Protein AF-A0A251SWZ4-F1 (afdb_monomer_lite)

Secondary structure (DSSP, 8-state):
--HHHHH-HHHHHHHHHHHH-HHHHHHHHHHHHHHHHHHHHHHHHHH----HHHHHHHHHH--HHHHHHHHHHHHHHHHHHHHHHHT---HHHHHHHHTT----S-TT-S-PPPPGGGS--

Foldseek 3Di:
DDPCCVPPPPVVVLVVCLVVDVVSVVVVVVCVVVVVVVVVVVCCVVPVPPPVVVVVVCVVPPDPVNVVVVVVVVVVVVLVVVCVVVVPDLVVQVVCVVVVQDDDDDPPDSHDPDDPVPVPD

Structure (mmCIF, N/CA/C/O backbone):
data_AF-A0A251SWZ4-F1
#
_entry.id   AF-A0A251SWZ4-F1
#
loop_
_atom_site.group_PDB
_atom_site.id
_atom_site.type_symbol
_atom_site.label_atom_id
_atom_site.label_alt_id
_atom_site.label_comp_id
_atom_site.label_asym_id
_atom_site.label_entity_id
_atom_site.label_seq_id
_atom_site.pdbx_PDB_ins_code
_atom_site.Cartn_x
_atom_site.Cartn_y
_atom_site.Cartn_z
_atom_site.occupancy
_atom_site.B_iso_or_equiv
_atom_site.auth_seq_id
_atom_site.auth_comp_id
_atom_site.auth_asym_id
_atom_site.auth_atom_id
_atom_site.pdbx_PDB_model_num
ATOM 1 N N . MET A 1 1 ? 34.897 3.514 -4.652 1.00 51.97 1 MET A N 1
ATOM 2 C CA . MET A 1 1 ? 34.413 2.731 -5.811 1.00 51.97 1 MET A CA 1
ATOM 3 C C . MET A 1 1 ? 33.532 1.604 -5.286 1.00 51.97 1 MET A C 1
ATOM 5 O O . MET A 1 1 ? 33.875 1.043 -4.255 1.00 51.97 1 MET A O 1
ATOM 9 N N . SER A 1 2 ? 32.371 1.320 -5.886 1.00 72.56 2 SER A N 1
ATOM 10 C CA . SER A 1 2 ? 31.494 0.242 -5.397 1.00 72.56 2 SER A CA 1
ATOM 11 C C . SER A 1 2 ? 32.041 -1.138 -5.796 1.00 72.56 2 SER A C 1
ATOM 13 O O . SER A 1 2 ? 32.473 -1.328 -6.931 1.00 72.56 2 SER A O 1
ATOM 15 N N . ILE A 1 3 ? 31.985 -2.121 -4.886 1.00 75.31 3 ILE A N 1
ATOM 16 C CA . ILE A 1 3 ? 32.442 -3.513 -5.117 1.00 75.31 3 ILE A CA 1
ATOM 17 C C . ILE A 1 3 ? 31.824 -4.131 -6.383 1.00 75.31 3 ILE A C 1
ATOM 19 O O . ILE A 1 3 ? 32.489 -4.849 -7.132 1.00 75.31 3 ILE A O 1
ATOM 23 N N . LEU A 1 4 ? 30.560 -3.802 -6.663 1.00 70.50 4 LEU A N 1
ATOM 24 C CA . LEU A 1 4 ? 29.837 -4.269 -7.846 1.00 70.50 4 LEU A CA 1
ATOM 25 C C . LEU A 1 4 ? 30.441 -3.735 -9.150 1.00 70.50 4 LEU A C 1
ATOM 27 O O . LEU A 1 4 ? 30.488 -4.459 -10.142 1.00 70.50 4 LEU A O 1
ATOM 31 N N . TRP A 1 5 ? 30.945 -2.499 -9.155 1.00 71.94 5 TRP A N 1
ATOM 32 C CA . TRP A 1 5 ? 31.602 -1.919 -10.323 1.00 71.94 5 TRP A CA 1
ATOM 33 C C . TRP A 1 5 ? 32.946 -2.585 -10.615 1.00 71.94 5 TRP A C 1
ATOM 35 O O . TRP A 1 5 ? 33.262 -2.842 -11.770 1.00 71.94 5 TRP A O 1
ATOM 45 N N . GLU A 1 6 ? 33.728 -2.915 -9.589 1.00 75.44 6 GLU A N 1
ATOM 46 C CA . GLU A 1 6 ? 35.061 -3.505 -9.767 1.00 75.44 6 GLU A CA 1
ATOM 47 C C . GLU A 1 6 ? 35.024 -4.996 -10.121 1.00 75.44 6 GLU A C 1
ATOM 49 O O . GLU A 1 6 ? 35.890 -5.470 -10.862 1.00 75.44 6 GLU A O 1
ATOM 54 N N . LYS A 1 7 ? 34.012 -5.737 -9.651 1.00 76.56 7 LYS A N 1
ATOM 55 C CA . LYS A 1 7 ? 33.943 -7.201 -9.805 1.00 76.56 7 LYS A CA 1
ATOM 56 C C . LYS A 1 7 ? 32.950 -7.685 -10.859 1.00 76.56 7 LYS A C 1
ATOM 58 O O . LYS A 1 7 ? 33.212 -8.701 -11.492 1.00 76.56 7 LYS A O 1
ATOM 63 N N . SER A 1 8 ? 31.856 -6.963 -11.117 1.00 85.75 8 SER A N 1
ATOM 64 C CA . SER A 1 8 ? 30.838 -7.414 -12.077 1.00 85.75 8 SER A CA 1
ATOM 65 C C . SER A 1 8 ? 31.013 -6.746 -13.442 1.00 85.75 8 SER A C 1
ATOM 67 O O . SER A 1 8 ? 30.801 -5.542 -13.619 1.00 85.75 8 SER A O 1
ATOM 69 N N . SER A 1 9 ? 31.429 -7.538 -14.432 1.00 85.00 9 SER A N 1
ATOM 70 C CA . SER A 1 9 ? 31.472 -7.129 -15.843 1.00 85.00 9 SER A CA 1
ATOM 71 C C . SER A 1 9 ? 30.065 -6.874 -16.393 1.00 85.00 9 SER A C 1
ATOM 73 O O . SER A 1 9 ? 29.854 -5.899 -17.112 1.00 85.00 9 SER A O 1
ATOM 75 N N . ALA A 1 10 ? 29.089 -7.687 -15.980 1.00 86.06 10 ALA A N 1
ATOM 76 C CA . ALA A 1 10 ? 27.684 -7.539 -16.346 1.00 86.06 10 ALA A CA 1
ATOM 77 C C . ALA A 1 10 ? 27.079 -6.230 -15.815 1.00 86.06 10 ALA A C 1
ATOM 79 O O . ALA A 1 10 ? 26.379 -5.538 -16.551 1.00 86.06 10 ALA A O 1
ATOM 80 N N . TRP A 1 11 ? 27.400 -5.840 -14.576 1.00 85.62 11 TRP A N 1
ATOM 81 C CA . TRP A 1 11 ? 26.939 -4.570 -14.004 1.00 85.62 11 TRP A CA 1
ATOM 82 C C . TRP A 1 11 ? 27.489 -3.366 -14.772 1.00 85.62 11 TRP A C 1
ATOM 84 O O . TRP A 1 11 ? 26.743 -2.461 -15.143 1.00 85.62 11 TRP A O 1
ATOM 94 N N . ARG A 1 12 ? 28.790 -3.385 -15.090 1.00 88.25 12 ARG A N 1
ATOM 95 C CA . ARG A 1 12 ? 29.423 -2.351 -15.923 1.00 88.25 12 ARG A CA 1
ATOM 96 C C . ARG A 1 12 ? 28.801 -2.274 -17.313 1.00 88.25 12 ARG A C 1
ATOM 98 O O . ARG A 1 12 ? 28.559 -1.175 -17.805 1.00 88.25 12 ARG A O 1
ATOM 105 N N . TRP A 1 13 ? 28.532 -3.420 -17.935 1.00 89.44 13 TRP A N 1
ATOM 106 C CA . TRP A 1 13 ? 27.876 -3.483 -19.240 1.00 89.44 13 TRP A CA 1
ATOM 107 C C . TRP A 1 13 ? 26.460 -2.904 -19.194 1.00 89.44 13 TRP A C 1
ATOM 109 O O . TRP A 1 13 ? 26.121 -2.072 -20.034 1.00 89.44 13 TRP A O 1
ATOM 119 N N . LEU A 1 14 ? 25.671 -3.276 -18.183 1.00 88.12 14 LEU A N 1
ATOM 120 C CA . LEU A 1 14 ? 24.299 -2.806 -18.010 1.00 88.12 14 LEU A CA 1
ATOM 121 C C . LEU A 1 14 ? 24.257 -1.290 -17.812 1.00 88.12 14 LEU A C 1
ATOM 123 O O . LEU A 1 14 ? 23.531 -0.611 -18.530 1.00 88.12 14 LEU A O 1
ATOM 127 N N . VAL A 1 15 ? 25.091 -0.749 -16.918 1.00 87.44 15 VAL A N 1
ATOM 128 C CA . VAL A 1 15 ? 25.185 0.702 -16.679 1.00 87.44 15 VAL A CA 1
ATOM 129 C C . VAL A 1 15 ? 25.657 1.449 -17.928 1.00 87.44 15 VAL A C 1
ATOM 131 O O . VAL A 1 15 ? 25.165 2.531 -18.241 1.00 87.44 15 VAL A O 1
ATOM 134 N N . ARG A 1 16 ? 26.602 0.878 -18.680 1.00 88.06 16 ARG A N 1
ATOM 135 C CA . ARG A 1 16 ? 27.080 1.490 -19.924 1.00 88.06 16 ARG A CA 1
ATOM 136 C C . ARG A 1 16 ? 25.983 1.497 -20.991 1.00 88.06 16 ARG A C 1
ATOM 138 O O . ARG A 1 16 ? 25.779 2.514 -21.640 1.00 88.06 16 ARG A O 1
ATOM 145 N N . LYS A 1 17 ? 25.209 0.415 -21.113 1.00 89.19 17 LYS A N 1
ATOM 146 C CA . LYS A 1 17 ? 24.067 0.335 -22.036 1.00 89.19 17 LYS A CA 1
ATOM 147 C C . LYS A 1 17 ? 22.906 1.252 -21.656 1.00 89.19 17 LYS A C 1
ATOM 149 O O . LYS A 1 17 ? 22.336 1.864 -22.555 1.00 89.19 17 LYS A O 1
ATOM 154 N N . THR A 1 18 ? 22.576 1.389 -20.371 1.00 89.00 18 THR A N 1
ATOM 155 C CA . THR A 1 18 ? 21.550 2.342 -19.912 1.00 89.00 18 THR A CA 1
ATOM 156 C C . THR A 1 18 ? 21.990 3.793 -20.068 1.00 89.00 18 THR A C 1
ATOM 158 O O . THR A 1 18 ? 21.163 4.642 -20.377 1.00 89.00 18 THR A O 1
ATOM 161 N N . ARG A 1 19 ? 23.285 4.094 -19.931 1.00 88.44 19 ARG A N 1
ATOM 162 C CA . ARG A 1 19 ? 23.812 5.442 -20.182 1.00 88.44 19 ARG A CA 1
ATOM 163 C C . ARG A 1 19 ? 23.845 5.796 -21.669 1.00 88.44 19 ARG A C 1
ATOM 165 O O . ARG A 1 19 ? 23.474 6.903 -22.045 1.00 88.44 19 ARG A O 1
ATOM 172 N N . ASP A 1 20 ? 24.306 4.869 -22.503 1.00 92.25 20 ASP A N 1
ATOM 173 C CA . ASP A 1 20 ? 24.598 5.151 -23.910 1.00 92.25 20 ASP A CA 1
ATOM 174 C C . ASP A 1 20 ? 23.337 5.037 -24.806 1.00 92.25 20 ASP A C 1
ATOM 176 O O . ASP A 1 20 ? 23.340 5.515 -25.939 1.00 92.25 20 ASP A O 1
ATOM 180 N N . SER A 1 21 ? 22.237 4.439 -24.319 1.00 92.06 21 SER A N 1
ATOM 181 C CA . SER A 1 21 ? 20.984 4.273 -25.072 1.00 92.06 21 SER A CA 1
ATOM 182 C C . SER A 1 21 ? 19.747 4.699 -24.275 1.00 92.06 21 SER A C 1
ATOM 184 O O . SER A 1 21 ? 19.302 4.016 -23.351 1.00 92.06 21 SER A O 1
ATOM 186 N N . LYS A 1 22 ? 19.124 5.803 -24.708 1.00 88.62 22 LYS A N 1
ATOM 187 C CA . LYS A 1 22 ? 17.847 6.305 -24.171 1.00 88.62 22 LYS A CA 1
ATOM 188 C C . LYS A 1 22 ? 16.691 5.292 -24.256 1.00 88.62 22 LYS A C 1
ATOM 190 O O . LYS A 1 22 ? 16.036 5.096 -23.236 1.00 88.62 22 LYS A O 1
ATOM 195 N N . PRO A 1 23 ? 16.417 4.624 -25.398 1.00 92.00 23 PRO A N 1
ATOM 196 C CA . PRO A 1 23 ? 15.310 3.666 -25.458 1.00 92.00 23 PRO A CA 1
ATOM 197 C C . PRO A 1 23 ? 15.542 2.454 -24.547 1.00 92.00 23 PRO A C 1
ATOM 199 O O . PRO A 1 23 ? 14.602 1.984 -23.908 1.00 92.00 23 PRO A O 1
ATOM 202 N N . PHE A 1 24 ? 16.791 1.990 -24.416 1.00 92.25 24 PHE A N 1
ATOM 203 C CA . PHE A 1 24 ? 17.126 0.909 -23.489 1.00 92.25 24 PHE A CA 1
ATOM 204 C C . PHE A 1 24 ? 16.920 1.326 -22.027 1.00 92.25 24 PHE A C 1
ATOM 206 O O . PHE A 1 24 ? 16.356 0.558 -21.252 1.00 92.25 24 PHE A O 1
ATOM 213 N N . PHE A 1 25 ? 17.321 2.548 -21.657 1.00 92.38 25 PHE A N 1
ATOM 214 C CA . PHE A 1 25 ? 17.086 3.091 -20.318 1.00 92.38 25 PHE A CA 1
ATOM 215 C C . PHE A 1 25 ? 15.601 3.121 -19.959 1.00 92.38 25 PHE A C 1
ATOM 217 O O . PHE A 1 25 ? 15.227 2.616 -18.903 1.00 92.38 25 PHE A O 1
ATOM 224 N N . PHE A 1 26 ? 14.759 3.672 -20.839 1.00 95.19 26 PHE A N 1
ATOM 225 C CA . PHE A 1 26 ? 13.324 3.743 -20.574 1.00 95.19 26 PHE A CA 1
ATOM 226 C C . PHE A 1 26 ? 12.711 2.351 -20.453 1.00 95.19 26 PHE A C 1
ATOM 228 O O . PHE A 1 26 ? 12.035 2.100 -19.463 1.00 95.19 26 PHE A O 1
ATOM 235 N N . GLY A 1 27 ? 13.021 1.426 -21.368 1.00 95.56 27 GLY A N 1
ATOM 236 C CA . GLY A 1 27 ? 12.535 0.046 -21.279 1.00 95.56 27 GLY A CA 1
ATOM 237 C C . GLY A 1 27 ? 12.960 -0.651 -19.983 1.00 95.56 27 GLY A C 1
ATOM 238 O O . GLY A 1 27 ? 12.128 -1.242 -19.296 1.00 95.56 27 GLY A O 1
ATOM 239 N N . PHE A 1 28 ? 14.233 -0.521 -19.598 1.00 92.50 28 PHE A N 1
ATOM 240 C CA . PHE A 1 28 ? 14.745 -1.067 -18.339 1.00 92.50 28 PHE A CA 1
ATOM 241 C C . PHE A 1 28 ? 14.035 -0.459 -17.121 1.00 92.50 28 PHE A C 1
ATOM 243 O O . PHE A 1 28 ? 13.603 -1.189 -16.232 1.00 92.50 28 PHE A O 1
ATOM 250 N N . ALA A 1 29 ? 13.852 0.864 -17.096 1.00 93.38 29 ALA A N 1
ATOM 251 C CA . ALA A 1 29 ? 13.143 1.551 -16.021 1.00 93.38 29 ALA A CA 1
ATOM 252 C C . ALA A 1 29 ? 11.672 1.112 -15.927 1.00 93.38 29 ALA A C 1
ATOM 254 O O . ALA A 1 29 ? 11.175 0.879 -14.826 1.00 93.38 29 ALA A O 1
ATOM 255 N N . THR A 1 30 ? 10.986 0.942 -17.065 1.00 96.19 30 THR A N 1
ATOM 256 C CA . THR A 1 30 ? 9.597 0.461 -17.091 1.00 96.19 30 THR A CA 1
ATOM 257 C C . THR A 1 30 ? 9.494 -0.947 -16.516 1.00 96.19 30 THR A C 1
ATOM 259 O O . THR A 1 30 ? 8.646 -1.196 -15.665 1.00 96.19 30 THR A O 1
ATOM 262 N N . VAL A 1 31 ? 10.391 -1.858 -16.906 1.00 96.56 31 VAL A N 1
ATOM 263 C CA . VAL A 1 31 ? 10.423 -3.226 -16.362 1.00 96.56 31 VAL A CA 1
ATOM 264 C C . VAL A 1 31 ? 10.662 -3.208 -14.850 1.00 96.56 31 VAL A C 1
ATOM 266 O O . VAL A 1 31 ? 9.934 -3.868 -14.109 1.00 96.56 31 VAL A O 1
ATOM 269 N N . CYS A 1 32 ? 11.620 -2.405 -14.381 1.00 93.50 32 CYS A N 1
ATOM 270 C CA . CYS A 1 32 ? 11.919 -2.255 -12.957 1.00 93.50 32 CYS A CA 1
ATOM 271 C C . CYS A 1 32 ? 10.767 -1.652 -12.143 1.00 93.50 32 CYS A C 1
ATOM 273 O O . CYS A 1 32 ? 10.717 -1.878 -10.942 1.00 93.50 32 CYS A O 1
ATOM 275 N N . ALA A 1 33 ? 9.849 -0.903 -12.756 1.00 94.81 33 ALA A N 1
ATOM 276 C CA . ALA A 1 33 ? 8.651 -0.408 -12.079 1.00 94.81 33 ALA A CA 1
ATOM 277 C C . ALA A 1 33 ? 7.509 -1.437 -12.106 1.00 94.81 33 ALA A C 1
ATOM 279 O O . ALA A 1 33 ? 6.861 -1.688 -11.090 1.00 94.81 33 ALA A O 1
ATOM 280 N N . VAL A 1 34 ? 7.276 -2.062 -13.264 1.00 97.19 34 VAL A N 1
ATOM 281 C CA . VAL A 1 34 ? 6.150 -2.981 -13.477 1.00 97.19 34 VAL A CA 1
ATOM 282 C C . VAL A 1 34 ? 6.336 -4.279 -12.699 1.00 97.19 34 VAL A C 1
ATOM 284 O O . VAL A 1 34 ? 5.406 -4.718 -12.026 1.00 97.19 34 VAL A O 1
ATOM 287 N N . VAL A 1 35 ? 7.525 -4.888 -12.750 1.00 97.06 35 VAL A N 1
ATOM 288 C CA . VAL A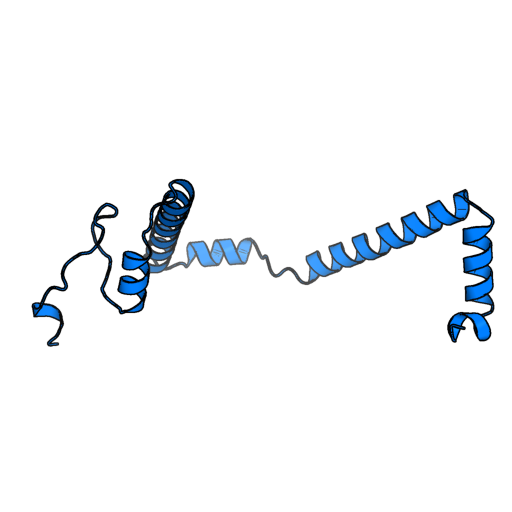 1 35 ? 7.760 -6.201 -12.128 1.00 97.06 35 VAL A CA 1
ATOM 289 C C . VAL A 1 35 ? 7.529 -6.162 -10.610 1.00 97.06 35 VAL A C 1
ATOM 291 O O . VAL A 1 35 ? 6.729 -6.968 -10.131 1.00 97.06 35 VAL A O 1
ATOM 294 N N . PRO A 1 36 ? 8.112 -5.225 -9.836 1.00 96.12 36 PRO A N 1
ATOM 295 C CA . PRO A 1 36 ? 7.819 -5.125 -8.408 1.00 96.12 36 PRO A CA 1
ATOM 296 C C . PRO A 1 36 ? 6.357 -4.789 -8.114 1.00 96.12 36 PRO A C 1
ATOM 298 O O . PRO A 1 36 ? 5.813 -5.307 -7.144 1.00 96.12 36 PRO A O 1
ATOM 301 N N . GLY A 1 37 ? 5.702 -3.971 -8.948 1.00 94.88 37 GLY A N 1
ATOM 302 C CA . GLY A 1 37 ? 4.281 -3.650 -8.787 1.00 94.88 37 GLY A CA 1
ATOM 303 C C . GLY A 1 37 ? 3.384 -4.882 -8.919 1.00 94.88 37 GLY A C 1
ATOM 304 O O . GLY A 1 37 ? 2.514 -5.112 -8.081 1.00 94.88 37 GLY A O 1
ATOM 305 N N . VAL A 1 38 ? 3.642 -5.718 -9.926 1.00 96.38 38 VAL A N 1
ATOM 306 C CA . VAL A 1 38 ? 2.916 -6.976 -10.143 1.00 96.38 38 VAL A CA 1
ATOM 307 C C . VAL A 1 38 ? 3.175 -7.961 -9.004 1.00 96.38 38 VAL A C 1
ATOM 309 O O . VAL A 1 38 ? 2.230 -8.513 -8.446 1.00 96.38 38 VAL A O 1
ATOM 312 N N . VAL A 1 39 ? 4.439 -8.152 -8.614 1.00 96.06 39 VAL A N 1
ATOM 313 C CA . VAL A 1 39 ? 4.793 -9.030 -7.486 1.00 96.06 39 VAL A CA 1
ATOM 314 C C . VAL A 1 39 ? 4.124 -8.549 -6.198 1.00 96.06 39 VAL A C 1
ATOM 316 O O . VAL A 1 39 ? 3.506 -9.348 -5.500 1.00 96.06 39 VAL A O 1
ATOM 319 N N . GLY A 1 40 ? 4.177 -7.247 -5.911 1.00 93.12 40 GLY A N 1
ATOM 320 C CA . GLY A 1 40 ? 3.516 -6.646 -4.755 1.00 93.12 40 GLY A CA 1
ATOM 321 C C . GLY A 1 40 ? 2.004 -6.866 -4.766 1.00 93.12 40 GLY A C 1
ATOM 322 O O . GLY A 1 40 ? 1.443 -7.255 -3.746 1.00 93.12 40 GLY A O 1
ATOM 323 N N . TYR A 1 41 ? 1.355 -6.705 -5.922 1.00 91.50 41 TYR A N 1
ATOM 324 C CA . TYR A 1 41 ? -0.073 -6.982 -6.075 1.00 91.50 41 TYR A CA 1
ATOM 325 C C . TYR A 1 41 ? -0.414 -8.440 -5.750 1.00 91.50 41 TYR A C 1
ATOM 327 O O . TYR A 1 41 ? -1.319 -8.688 -4.958 1.00 91.50 41 TYR A O 1
ATOM 335 N N . TYR A 1 42 ? 0.329 -9.409 -6.292 1.00 92.25 42 TYR A N 1
ATOM 336 C CA . TYR A 1 42 ? 0.086 -10.826 -6.001 1.0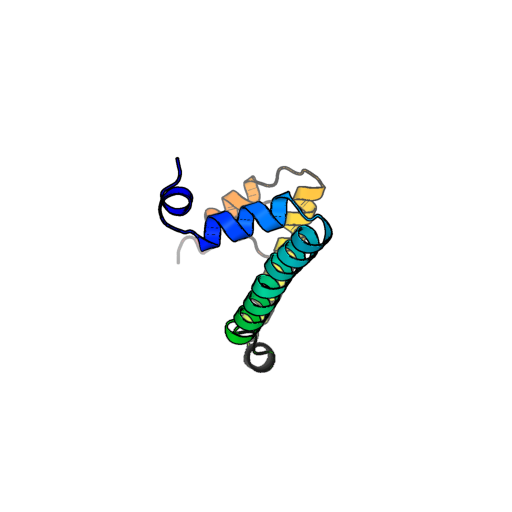0 92.25 42 TYR A CA 1
ATOM 337 C C . TYR A 1 42 ? 0.363 -11.184 -4.540 1.00 92.25 42 TYR A C 1
ATOM 339 O O . TYR A 1 42 ? -0.411 -11.930 -3.944 1.00 92.25 42 TYR A O 1
ATOM 347 N N . VAL A 1 43 ? 1.417 -10.625 -3.940 1.00 92.56 43 VAL A N 1
ATOM 348 C CA . VAL A 1 43 ? 1.691 -10.800 -2.507 1.00 92.56 43 VAL A CA 1
ATOM 349 C C . VAL A 1 43 ? 0.537 -10.243 -1.681 1.00 92.56 43 VAL A C 1
ATOM 351 O O . VAL A 1 43 ? 0.065 -10.926 -0.778 1.00 92.56 43 VAL A O 1
ATOM 354 N N . MET A 1 44 ? 0.031 -9.049 -2.004 1.00 86.62 44 MET A N 1
ATOM 355 C CA . MET A 1 44 ? -1.137 -8.482 -1.326 1.00 86.62 44 MET A CA 1
ATOM 356 C C . MET A 1 44 ? -2.367 -9.367 -1.515 1.00 86.62 44 MET A C 1
ATOM 358 O O . MET A 1 44 ? -3.047 -9.636 -0.540 1.00 86.62 44 MET A O 1
ATOM 362 N N . GLN A 1 45 ? -2.636 -9.881 -2.715 1.00 83.38 45 GLN A N 1
ATOM 363 C CA . GLN A 1 45 ? -3.766 -10.791 -2.945 1.00 83.38 45 GLN A CA 1
ATOM 364 C C . GLN A 1 45 ? -3.648 -12.087 -2.135 1.00 83.38 45 GLN A C 1
ATOM 366 O O . GLN A 1 45 ? -4.636 -12.559 -1.587 1.00 83.38 45 GLN A O 1
ATOM 371 N N . PHE A 1 46 ? -2.443 -12.647 -2.021 1.00 84.12 46 PHE A N 1
ATOM 372 C CA . PHE A 1 46 ? -2.220 -13.889 -1.284 1.00 84.12 46 PHE A CA 1
ATOM 373 C C . PHE A 1 46 ? -2.220 -13.700 0.240 1.00 84.12 46 PHE A C 1
ATOM 375 O O . PHE A 1 46 ? -2.654 -14.581 0.975 1.00 84.12 46 PHE A O 1
ATOM 382 N N . THR A 1 47 ? -1.716 -12.564 0.727 1.00 82.06 47 THR A N 1
ATOM 383 C CA . THR A 1 47 ? -1.570 -12.289 2.168 1.00 82.06 47 THR A CA 1
ATOM 384 C C . THR A 1 47 ? -2.739 -11.510 2.766 1.00 82.06 47 THR A C 1
ATOM 386 O O . THR A 1 47 ? -2.874 -11.457 3.988 1.00 82.06 47 THR A O 1
ATOM 389 N N . ASN A 1 48 ? -3.598 -10.908 1.943 1.00 71.00 48 ASN A N 1
ATOM 390 C CA . ASN A 1 48 ? -4.779 -10.205 2.417 1.00 71.00 48 ASN A CA 1
ATOM 391 C C . ASN A 1 48 ? -5.828 -11.214 2.899 1.00 71.00 48 ASN A C 1
ATOM 393 O O . ASN A 1 48 ? -6.479 -11.896 2.115 1.00 71.00 48 ASN A O 1
ATOM 397 N N . SER A 1 49 ? -6.017 -11.269 4.214 1.00 61.00 49 SER A N 1
ATOM 398 C CA . SER A 1 49 ? -7.004 -12.104 4.900 1.00 61.00 49 SER A CA 1
ATOM 399 C C . SER A 1 49 ? -8.440 -11.572 4.814 1.00 61.00 49 SER A C 1
ATOM 401 O O . SER A 1 49 ? -9.305 -12.039 5.558 1.00 61.00 49 SER A O 1
ATOM 403 N N . ARG A 1 50 ? -8.722 -10.607 3.924 1.00 60.34 50 ARG A N 1
ATOM 404 C CA . ARG A 1 50 ? -10.087 -10.158 3.623 1.00 60.34 50 ARG A CA 1
ATOM 405 C C . ARG A 1 50 ? -10.880 -11.291 2.989 1.00 60.34 50 ARG A C 1
ATOM 407 O O . ARG A 1 50 ? -10.937 -11.453 1.776 1.00 60.34 50 ARG A O 1
ATOM 414 N N . ASN A 1 51 ? -11.496 -12.079 3.852 1.00 69.25 51 ASN A N 1
ATOM 415 C CA . ASN A 1 51 ? -12.518 -13.022 3.481 1.00 69.25 51 ASN A CA 1
ATOM 416 C C . ASN A 1 51 ? -13.865 -12.331 3.697 1.00 69.25 51 ASN A C 1
ATOM 418 O O . ASN A 1 51 ? -14.357 -12.261 4.823 1.00 69.25 51 ASN A O 1
ATOM 422 N N . ASP A 1 52 ? -14.453 -11.814 2.618 1.00 75.00 52 ASP A N 1
ATOM 423 C CA . ASP A 1 52 ? -15.764 -11.154 2.656 1.00 75.00 52 ASP A CA 1
ATOM 424 C C . ASP A 1 52 ? -16.846 -12.067 3.256 1.00 75.00 52 ASP A C 1
ATOM 426 O O . ASP A 1 52 ? -17.780 -11.589 3.902 1.00 75.00 52 ASP A O 1
ATOM 430 N N . GLN A 1 53 ? -16.704 -13.393 3.117 1.00 70.56 53 GLN A N 1
ATOM 431 C CA . GLN A 1 53 ? -17.594 -14.350 3.777 1.00 70.56 53 GLN A CA 1
ATOM 432 C C . GLN A 1 53 ? -17.367 -14.396 5.286 1.00 70.56 53 GLN A C 1
ATOM 434 O O . GLN A 1 53 ? -18.340 -14.473 6.029 1.00 70.56 53 GLN A O 1
ATOM 439 N N . LEU A 1 54 ? -16.118 -14.307 5.751 1.00 72.44 54 LEU A N 1
ATOM 440 C CA . LEU A 1 54 ? -15.810 -14.247 7.179 1.00 72.44 54 LEU A CA 1
ATOM 441 C C . LEU A 1 54 ? -16.305 -12.932 7.788 1.00 72.44 54 LEU A C 1
ATOM 443 O O . LEU A 1 54 ? -16.891 -12.953 8.863 1.00 72.44 54 LEU A O 1
ATOM 447 N N . GLU A 1 55 ? -16.152 -11.800 7.096 1.00 75.81 55 GLU A N 1
ATOM 448 C CA . GLU A 1 55 ? -16.743 -10.530 7.537 1.00 75.81 55 GLU A CA 1
ATOM 449 C C . GLU A 1 55 ? -18.276 -10.595 7.578 1.00 75.81 55 GLU A C 1
ATOM 451 O O . GLU A 1 55 ? -18.891 -10.137 8.544 1.00 75.81 55 GLU A O 1
ATOM 456 N N . ALA A 1 56 ? -18.911 -11.180 6.559 1.00 77.62 56 ALA A N 1
ATOM 457 C CA . ALA A 1 56 ? -20.361 -11.354 6.527 1.00 77.62 56 ALA A CA 1
ATOM 458 C C . ALA A 1 56 ? -20.849 -12.294 7.639 1.00 77.62 56 ALA A C 1
ATOM 460 O O . ALA A 1 56 ? -21.884 -12.033 8.255 1.00 77.62 56 ALA A O 1
ATOM 461 N N . GLN A 1 57 ? -20.095 -13.354 7.928 1.00 78.19 57 GLN A N 1
ATOM 462 C CA . GLN A 1 57 ? -20.399 -14.302 8.992 1.00 78.19 57 GLN A CA 1
ATOM 463 C C . GLN A 1 57 ? -20.191 -13.677 10.374 1.00 78.19 57 GLN A C 1
ATOM 465 O O . GLN A 1 57 ? -21.078 -13.769 11.210 1.00 78.19 57 GLN A O 1
ATOM 470 N N . LEU A 1 58 ? -19.106 -12.929 10.586 1.00 76.50 58 LEU A N 1
ATOM 471 C CA . LEU A 1 58 ? -18.889 -12.159 11.814 1.00 76.50 58 LEU A CA 1
ATOM 472 C C . LEU A 1 58 ? -19.983 -11.110 12.036 1.00 76.50 58 LEU A C 1
ATOM 474 O O . LEU A 1 58 ? -20.389 -10.900 13.171 1.00 76.50 58 LEU A O 1
ATOM 478 N N . ARG A 1 59 ? -20.504 -10.474 10.978 1.00 73.88 59 ARG A N 1
ATOM 479 C CA . ARG A 1 59 ? -21.658 -9.558 11.076 1.00 73.88 59 ARG A CA 1
ATOM 480 C C . ARG A 1 59 ? -22.973 -10.282 11.359 1.00 73.88 59 ARG A C 1
ATOM 482 O O . ARG A 1 59 ? -23.839 -9.700 12.003 1.00 73.88 59 ARG A O 1
ATOM 489 N N . ARG A 1 60 ? -23.132 -11.516 10.873 1.00 74.62 60 ARG A N 1
ATOM 490 C CA . ARG A 1 60 ? -24.304 -12.362 11.143 1.00 74.62 60 ARG A CA 1
ATOM 491 C C . ARG A 1 60 ? -24.297 -12.888 12.581 1.00 74.62 60 ARG A C 1
ATOM 493 O O . ARG A 1 60 ? -25.338 -12.860 13.226 1.00 74.62 60 ARG A O 1
ATOM 500 N N . ASP A 1 61 ? -23.135 -13.314 13.069 1.00 74.31 61 ASP A N 1
ATOM 501 C CA . ASP A 1 61 ? -22.938 -13.897 14.403 1.00 74.31 61 ASP A CA 1
ATOM 502 C C . ASP A 1 61 ? -22.639 -12.831 15.477 1.00 74.31 61 ASP A C 1
ATOM 504 O O . ASP A 1 61 ? -22.515 -13.139 16.667 1.00 74.31 61 ASP A O 1
ATOM 508 N N . ALA A 1 62 ? -22.531 -11.560 15.075 1.00 76.94 62 ALA A N 1
ATOM 509 C CA . ALA A 1 62 ? -22.334 -10.433 15.972 1.00 76.94 62 ALA A CA 1
ATOM 510 C C . ALA A 1 62 ? -23.485 -10.348 16.980 1.00 76.94 62 ALA A C 1
ATOM 512 O O . ALA A 1 62 ? -24.646 -10.130 16.629 1.00 76.94 62 ALA A O 1
ATOM 513 N N . ARG A 1 63 ? -23.146 -10.465 18.268 1.00 74.50 63 ARG A N 1
ATOM 514 C CA . ARG A 1 63 ? -24.100 -10.239 19.358 1.00 74.50 63 ARG A CA 1
ATOM 515 C C . ARG A 1 63 ? -24.685 -8.823 19.253 1.00 74.50 63 ARG A C 1
ATOM 517 O O . ARG A 1 63 ? -23.940 -7.899 18.910 1.00 74.50 63 ARG A O 1
ATOM 524 N N . PRO A 1 64 ? -25.962 -8.609 19.609 1.00 73.94 64 PRO A N 1
ATOM 525 C CA . PRO A 1 64 ? -26.602 -7.293 19.540 1.00 73.94 64 PRO A CA 1
ATOM 526 C C . PRO A 1 64 ? -25.800 -6.196 20.262 1.00 73.94 64 PRO A C 1
ATOM 528 O O . PRO A 1 64 ? -25.682 -5.088 19.742 1.00 73.94 64 PRO A O 1
ATOM 531 N N . ASP A 1 65 ? -25.139 -6.526 21.374 1.00 71.94 65 ASP A N 1
ATOM 532 C CA . ASP A 1 65 ? -24.261 -5.602 22.106 1.00 71.94 65 ASP A CA 1
ATOM 533 C C . ASP A 1 65 ? -23.064 -5.121 21.270 1.00 71.94 65 ASP A C 1
ATOM 535 O O . ASP A 1 65 ? -22.693 -3.950 21.314 1.00 71.94 65 ASP A O 1
ATOM 539 N N . THR A 1 66 ? -22.475 -5.998 20.453 1.00 75.19 66 THR A N 1
ATOM 540 C CA . THR A 1 66 ? -21.338 -5.645 19.586 1.00 75.19 66 THR A CA 1
ATOM 541 C C . THR A 1 66 ? -21.761 -4.739 18.430 1.00 75.19 66 THR A C 1
ATOM 543 O O . THR A 1 66 ? -21.023 -3.825 18.056 1.00 75.19 66 THR A O 1
ATOM 546 N N . LEU A 1 67 ? -22.981 -4.924 17.915 1.00 76.56 67 LEU A N 1
ATOM 547 C CA . LEU A 1 67 ? -23.566 -4.051 16.896 1.00 76.56 67 LEU A CA 1
ATOM 548 C C . LEU A 1 67 ? -23.876 -2.661 17.466 1.00 76.56 67 LEU A C 1
ATOM 550 O O . LEU A 1 67 ? -23.584 -1.650 16.822 1.00 76.56 67 LEU A O 1
ATOM 554 N N . LEU A 1 68 ? -24.414 -2.600 18.689 1.00 76.38 68 LEU A N 1
ATOM 555 C CA . LEU A 1 68 ? -24.650 -1.343 19.401 1.00 76.38 68 LEU A CA 1
ATOM 556 C C . LEU A 1 68 ? -23.338 -0.612 19.690 1.00 76.38 68 LEU A C 1
ATOM 558 O O . LEU A 1 68 ? -23.243 0.582 19.414 1.00 76.38 68 LEU A O 1
ATOM 562 N N . MET A 1 69 ? -22.306 -1.321 20.150 1.00 75.00 69 MET A N 1
ATOM 563 C CA . MET A 1 69 ? -20.992 -0.729 20.408 1.00 75.00 69 MET A CA 1
ATOM 564 C C . MET A 1 69 ? -20.359 -0.166 19.129 1.00 75.00 69 MET A C 1
ATOM 566 O O . MET A 1 69 ? -19.834 0.946 19.133 1.00 75.00 69 MET A O 1
ATOM 570 N N . GLY A 1 70 ? -20.464 -0.884 18.006 1.00 78.25 70 GLY A N 1
ATOM 571 C CA . GLY A 1 70 ? -19.997 -0.392 16.707 1.00 78.25 70 GLY A CA 1
ATOM 572 C C . GLY A 1 70 ? -20.722 0.881 16.258 1.00 78.25 70 GLY A C 1
ATOM 573 O O . GLY A 1 70 ? -20.088 1.821 15.774 1.00 78.25 70 GLY A O 1
ATOM 574 N N . LYS A 1 71 ? -22.044 0.943 16.465 1.00 79.19 71 LYS A N 1
ATOM 575 C CA . LYS A 1 71 ? -22.851 2.132 16.164 1.00 79.19 71 LYS A CA 1
ATOM 576 C C . LYS A 1 71 ? -22.461 3.321 17.047 1.00 79.19 71 LYS A C 1
ATOM 578 O O . LYS A 1 71 ? -22.189 4.394 16.515 1.00 79.19 71 LYS A O 1
ATOM 583 N N . VAL A 1 72 ? -22.358 3.112 18.360 1.00 79.44 72 VAL A N 1
ATOM 584 C CA . VAL A 1 72 ? -21.951 4.148 19.322 1.00 79.44 72 VAL A CA 1
ATOM 585 C C . VAL A 1 72 ? -20.551 4.665 18.998 1.00 79.44 72 VAL A C 1
ATOM 587 O O . VAL A 1 72 ? -20.355 5.873 18.919 1.00 79.44 72 VAL A O 1
ATOM 590 N N . ASN A 1 73 ? -19.587 3.784 18.718 1.00 79.81 73 ASN A N 1
ATOM 591 C CA . ASN A 1 73 ? -18.229 4.194 18.352 1.00 79.81 73 ASN A CA 1
ATOM 592 C C . ASN A 1 73 ? -18.202 5.034 17.070 1.00 79.81 73 ASN A C 1
ATOM 594 O O . ASN A 1 73 ? -17.458 6.010 16.988 1.00 79.81 73 ASN A O 1
ATOM 598 N N . LYS A 1 74 ? -19.031 4.692 16.076 1.00 79.44 74 LYS A N 1
ATOM 599 C CA . LYS A 1 74 ? -19.144 5.466 14.835 1.00 79.44 74 LYS A CA 1
ATOM 600 C C . LYS A 1 74 ? -19.739 6.856 15.075 1.00 79.44 74 LYS A C 1
ATOM 602 O O . LYS A 1 74 ? -19.241 7.828 14.51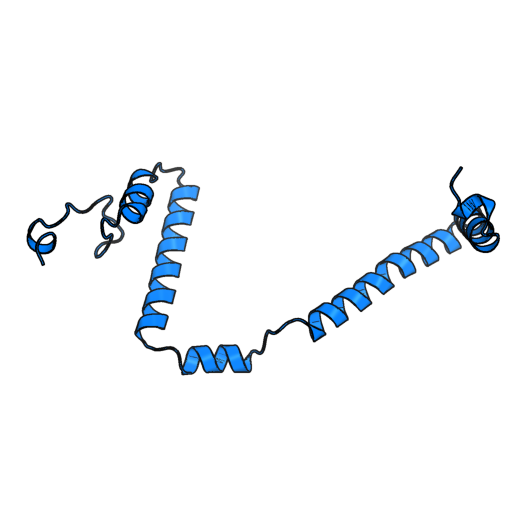2 1.00 79.44 74 LYS A O 1
ATOM 607 N N . GLU A 1 75 ? -20.773 6.953 15.906 1.00 81.50 75 GLU A N 1
ATOM 608 C CA . GLU A 1 75 ? -21.384 8.231 16.295 1.00 81.50 75 GLU A CA 1
ATOM 609 C C . GLU A 1 75 ? -20.393 9.106 17.080 1.00 81.50 75 GLU A C 1
ATOM 611 O O . GLU A 1 75 ? -20.211 10.274 16.742 1.00 81.50 75 GLU A O 1
ATOM 616 N N . ARG A 1 76 ? -19.669 8.519 18.044 1.00 78.12 76 ARG A N 1
ATOM 617 C CA . ARG A 1 76 ? -18.606 9.192 18.813 1.00 78.12 76 ARG A CA 1
ATOM 618 C C . ARG A 1 76 ? -17.473 9.699 17.929 1.00 78.12 76 ARG A C 1
ATOM 620 O O . ARG A 1 76 ? -17.010 10.819 18.110 1.00 78.12 76 ARG A O 1
ATOM 627 N N . LEU A 1 77 ? -17.037 8.895 16.959 1.00 82.88 77 LEU A N 1
ATOM 628 C CA . LEU A 1 77 ? -15.995 9.305 16.021 1.00 82.88 77 LEU A CA 1
ATOM 629 C C . LEU A 1 77 ? -16.459 10.474 15.144 1.00 82.88 77 LEU A C 1
ATOM 631 O O . LEU A 1 77 ? -15.697 11.410 14.922 1.00 82.88 77 LEU A O 1
ATOM 635 N N . GLY A 1 78 ? -17.705 10.443 14.663 1.00 85.00 78 GLY A N 1
ATOM 636 C CA . GLY A 1 78 ? -18.283 11.555 13.906 1.00 85.00 78 GLY A CA 1
ATOM 637 C C . GLY A 1 78 ? -18.365 12.845 14.726 1.00 85.00 78 GLY A C 1
ATOM 638 O O . GLY A 1 78 ? -18.054 13.918 14.212 1.00 85.00 78 GLY A O 1
ATOM 639 N N . GLU A 1 79 ? -18.722 12.734 16.006 1.00 80.75 79 GLU A N 1
ATOM 640 C CA . GLU A 1 79 ? -18.738 13.853 16.951 1.00 80.75 79 GLU A CA 1
ATOM 641 C C . GLU A 1 79 ? -17.334 14.444 17.139 1.00 80.75 79 GLU A C 1
ATOM 643 O O . GLU A 1 79 ? -17.150 15.635 16.893 1.00 80.75 79 GLU A O 1
ATOM 648 N N . PHE A 1 80 ? -16.333 13.611 17.446 1.00 81.62 80 PHE A N 1
ATOM 649 C CA . PHE A 1 80 ? -14.939 14.043 17.596 1.00 81.62 80 PHE A CA 1
ATOM 650 C C . PHE A 1 80 ? -14.405 14.741 16.342 1.00 81.62 80 PHE A C 1
ATOM 652 O O . PHE A 1 80 ? -13.808 15.813 16.419 1.00 81.62 80 PHE A O 1
ATOM 659 N N . LEU A 1 81 ? -14.659 14.176 15.158 1.00 85.75 81 LEU A N 1
ATOM 660 C CA . LEU A 1 81 ? -14.242 14.794 13.898 1.00 85.75 81 LEU A CA 1
ATOM 661 C C . LEU A 1 81 ? -14.951 16.137 13.651 1.00 85.75 81 LEU A C 1
ATOM 663 O O . LEU A 1 81 ? -14.332 17.069 13.138 1.00 85.75 81 LEU A O 1
ATOM 667 N N . GLY A 1 82 ? -16.220 16.265 14.045 1.00 86.81 82 GLY A N 1
ATOM 668 C CA . GLY A 1 82 ? -16.959 17.527 13.979 1.00 86.81 82 GLY A CA 1
ATOM 669 C C . GLY A 1 82 ? -16.461 18.580 14.976 1.00 86.81 82 GLY A C 1
ATOM 670 O O . GLY A 1 82 ? -16.428 19.767 14.652 1.00 86.81 82 GLY A O 1
ATOM 671 N N . GLU A 1 83 ? -16.057 18.172 16.180 1.00 83.75 83 GLU A N 1
ATOM 672 C CA . GLU A 1 83 ? -15.392 19.031 17.174 1.00 83.75 83 GLU A CA 1
ATOM 673 C C . GLU A 1 83 ? -14.044 19.545 16.636 1.00 83.75 83 GLU A C 1
ATOM 675 O O . GLU A 1 83 ? -13.802 20.755 16.638 1.00 83.75 83 GLU A O 1
ATOM 680 N N . LEU A 1 84 ? -13.223 18.658 16.054 1.00 83.44 84 LEU A N 1
ATOM 681 C CA . LEU A 1 84 ? -11.962 19.028 15.398 1.00 83.44 84 LEU A CA 1
ATOM 682 C C . LEU A 1 84 ?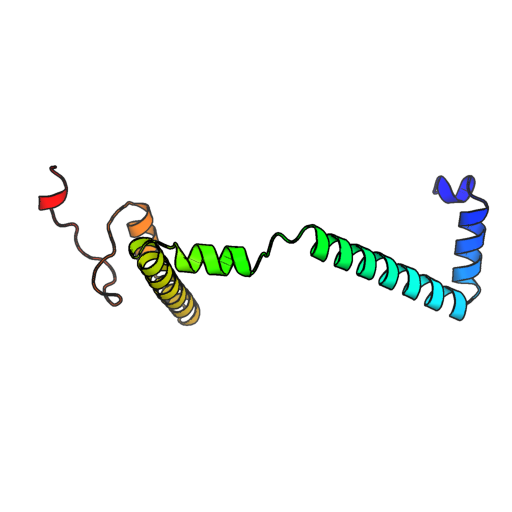 -12.179 20.011 14.241 1.00 83.44 84 LEU A C 1
ATOM 684 O O . LEU A 1 84 ? -11.437 20.985 14.107 1.00 83.44 84 LEU A O 1
ATOM 688 N N . GLN A 1 85 ? -13.209 19.792 13.419 1.00 88.12 85 GLN A N 1
ATOM 689 C CA . GLN A 1 85 ? -13.545 20.692 12.314 1.00 88.12 85 GLN A CA 1
ATOM 690 C C . GLN A 1 85 ? -13.957 22.086 12.810 1.00 88.12 85 GLN A C 1
ATOM 692 O O . GLN A 1 85 ? -13.585 23.091 12.199 1.00 88.12 85 GLN A O 1
ATOM 697 N N . ARG A 1 86 ? -14.700 22.156 13.921 1.00 87.00 86 ARG A N 1
ATOM 698 C CA . ARG A 1 86 ? -15.128 23.413 14.560 1.00 87.00 86 ARG A CA 1
ATOM 699 C C . ARG A 1 86 ? -14.039 24.073 15.412 1.00 87.00 86 ARG A C 1
ATOM 701 O O . ARG A 1 86 ? -14.227 25.214 15.823 1.00 87.00 86 ARG A O 1
ATOM 708 N N . LYS A 1 87 ? -12.896 23.401 15.613 1.00 84.38 87 LYS A N 1
ATOM 709 C CA . LYS A 1 87 ? -11.779 23.845 16.465 1.00 84.38 87 LYS A CA 1
ATOM 710 C C . LYS A 1 87 ? -12.215 24.142 17.905 1.00 84.38 87 LYS A C 1
ATOM 712 O O . LYS A 1 87 ? -11.714 25.077 18.526 1.00 84.38 87 LYS A O 1
ATOM 717 N N . GLU A 1 88 ? -13.165 23.366 18.416 1.00 78.69 88 GLU A N 1
ATOM 718 C CA . GLU A 1 88 ? -13.593 23.462 19.812 1.00 78.69 88 GLU A CA 1
ATOM 719 C C . GLU A 1 88 ? -12.571 22.765 20.723 1.00 78.69 88 GLU A C 1
ATOM 721 O O . GLU A 1 88 ? -12.052 21.703 20.381 1.00 78.69 88 GLU A O 1
ATOM 726 N N . ASP A 1 89 ? -12.274 23.355 21.883 1.00 75.50 89 ASP A N 1
ATOM 727 C CA . ASP A 1 89 ? -11.447 22.712 22.907 1.00 75.50 89 ASP A CA 1
ATOM 728 C C . ASP A 1 89 ? -12.329 21.793 23.764 1.00 75.50 89 ASP A C 1
ATOM 730 O O . ASP A 1 89 ? -13.028 22.246 24.670 1.00 75.50 89 ASP A O 1
ATOM 734 N N . THR A 1 90 ? -12.353 20.508 23.405 1.00 73.31 90 THR A N 1
ATOM 735 C CA . THR A 1 90 ? -13.154 19.454 24.056 1.00 73.31 90 THR A CA 1
ATOM 736 C C . THR A 1 90 ? -12.288 18.430 24.796 1.00 73.31 90 THR A C 1
ATOM 738 O O . THR A 1 90 ? -12.713 17.307 25.077 1.00 73.31 90 THR A O 1
ATOM 741 N N . ASN A 1 91 ? -11.042 18.798 25.111 1.00 74.75 91 ASN A N 1
ATOM 742 C CA . ASN A 1 91 ? -10.062 17.910 25.739 1.00 74.75 91 ASN A CA 1
ATOM 743 C C . ASN A 1 91 ? -10.479 17.477 27.160 1.00 74.75 91 ASN A C 1
ATOM 745 O O . ASN A 1 91 ? -10.230 16.346 27.576 1.00 74.75 91 ASN A O 1
ATOM 749 N N . ASP A 1 92 ? -11.189 18.346 27.880 1.00 73.38 92 ASP A N 1
ATOM 750 C CA . ASP A 1 92 ? -11.786 18.079 29.193 1.00 73.38 92 ASP A CA 1
ATOM 751 C C . ASP A 1 92 ? -12.656 16.808 29.204 1.00 73.38 92 ASP A C 1
ATOM 753 O O . ASP A 1 92 ? -12.535 15.966 30.100 1.00 73.38 92 ASP A O 1
ATOM 757 N N . ARG A 1 93 ? -13.463 16.618 28.157 1.00 69.25 93 ARG A N 1
ATOM 758 C CA . ARG A 1 93 ? -14.354 15.466 27.975 1.00 69.25 93 ARG A CA 1
ATOM 759 C C . ARG A 1 93 ? -13.586 14.160 27.742 1.00 69.25 93 ARG A C 1
ATOM 761 O O . ARG A 1 93 ? -13.958 13.126 28.300 1.00 69.25 93 ARG A O 1
ATOM 768 N N . TYR A 1 94 ? -12.510 14.187 26.954 1.00 71.69 94 TYR A N 1
ATOM 769 C CA . TYR A 1 94 ? -11.680 12.997 26.704 1.00 71.69 94 TYR A CA 1
ATOM 770 C C . TYR A 1 94 ? -10.844 12.619 27.930 1.00 71.69 94 TYR A C 1
ATOM 772 O O . TYR A 1 94 ? -10.700 11.435 28.238 1.00 71.69 94 TYR A O 1
ATOM 780 N N . VAL A 1 95 ? -10.361 13.610 28.682 1.00 77.31 95 VAL A N 1
ATOM 781 C CA . VAL A 1 95 ? -9.668 13.388 29.958 1.00 77.31 95 VAL A CA 1
ATOM 782 C C . VAL A 1 95 ? -10.608 12.772 30.999 1.00 77.31 95 VAL A C 1
ATOM 784 O O . VAL A 1 95 ? -10.203 11.843 31.695 1.00 77.31 95 VAL A O 1
ATOM 787 N N . ALA A 1 96 ? -11.861 13.228 31.086 1.00 70.25 96 ALA A N 1
ATOM 788 C CA . ALA A 1 96 ? -12.872 12.631 31.964 1.00 70.25 96 ALA A CA 1
ATOM 789 C C . ALA A 1 96 ? -13.182 11.170 31.580 1.00 70.25 96 ALA A C 1
ATOM 791 O O . ALA A 1 96 ? -13.212 10.289 32.441 1.00 70.25 96 ALA A O 1
ATOM 792 N N . ALA A 1 97 ? -13.301 10.882 30.278 1.00 70.56 97 ALA A N 1
ATOM 793 C CA . ALA A 1 97 ? -13.493 9.517 29.784 1.00 70.56 97 ALA A CA 1
ATOM 794 C C . ALA A 1 97 ? -12.317 8.588 30.144 1.00 70.56 97 ALA A C 1
ATOM 796 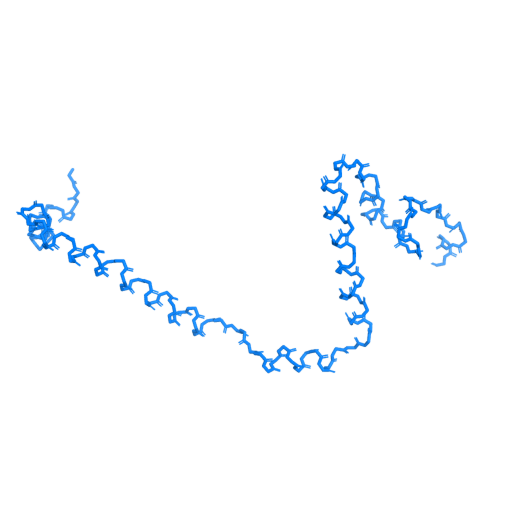O O . ALA A 1 97 ? -12.535 7.452 30.562 1.00 70.56 97 ALA A O 1
ATOM 797 N N . LEU A 1 98 ? -11.074 9.078 30.042 1.00 69.75 98 LEU A N 1
ATOM 798 C CA . LEU A 1 98 ? -9.871 8.337 30.452 1.00 69.75 98 LEU A CA 1
ATOM 799 C C . LEU A 1 98 ? -9.810 8.088 31.966 1.00 69.75 98 LEU A C 1
ATOM 801 O O . LEU A 1 98 ? -9.215 7.104 32.399 1.00 69.75 98 LEU A O 1
ATOM 805 N N . LYS A 1 99 ? -10.437 8.955 32.768 1.00 75.25 99 LYS A N 1
ATOM 806 C CA . LYS A 1 99 ? -10.553 8.812 34.228 1.00 75.25 99 LYS A CA 1
ATOM 807 C C . LYS A 1 99 ? -11.688 7.880 34.669 1.00 75.25 99 LYS A C 1
ATOM 809 O O . LYS A 1 99 ? -11.844 7.656 35.864 1.00 75.25 99 LYS A O 1
ATOM 814 N N . GLY A 1 100 ? -12.459 7.322 33.735 1.00 63.94 100 GLY A N 1
ATOM 815 C CA . GLY A 1 100 ? -13.582 6.434 34.045 1.00 63.94 100 GLY A CA 1
ATOM 816 C C . GLY A 1 100 ? -14.868 7.163 34.448 1.00 63.94 100 GLY A C 1
ATOM 817 O O . GLY A 1 100 ? -15.824 6.517 34.872 1.00 63.94 100 GLY A O 1
ATOM 818 N N . GLU A 1 101 ? -14.934 8.487 34.285 1.00 69.62 101 GLU A N 1
ATOM 819 C CA . GLU A 1 101 ? -16.166 9.252 34.481 1.00 69.62 101 GLU A CA 1
ATOM 820 C C . GLU A 1 101 ? -17.091 8.992 33.275 1.00 69.62 101 GLU A C 1
ATOM 822 O O . GLU A 1 101 ? -16.813 9.378 32.136 1.00 69.62 101 GLU A O 1
ATOM 827 N N . THR A 1 102 ? -18.165 8.224 33.484 1.00 52.72 102 THR A N 1
ATOM 828 C CA . THR A 1 102 ? -18.937 7.620 32.389 1.00 52.72 102 THR A CA 1
ATOM 829 C C . THR A 1 102 ? -19.772 8.640 31.609 1.00 52.72 102 THR A C 1
ATOM 831 O O . THR A 1 102 ? -20.783 9.151 32.091 1.00 52.72 102 THR A O 1
ATOM 834 N N . LEU A 1 103 ? -19.420 8.858 30.341 1.00 55.34 103 LEU A N 1
ATOM 835 C CA . LEU A 1 103 ? -20.219 9.602 29.364 1.00 55.34 103 LEU A CA 1
ATOM 836 C C . LEU A 1 103 ? -21.366 8.742 28.800 1.00 55.34 103 LEU A C 1
ATOM 838 O O . LEU A 1 103 ? -21.251 8.231 27.685 1.00 55.34 103 LEU A O 1
ATOM 842 N N . THR A 1 104 ? -22.509 8.617 29.487 1.00 44.06 104 THR A N 1
ATOM 843 C CA . THR A 1 104 ? -23.755 8.193 28.806 1.00 44.06 104 THR A CA 1
ATOM 844 C C . THR A 1 104 ? -25.018 8.914 29.289 1.00 44.06 104 THR A C 1
ATOM 846 O O . THR A 1 104 ? -25.409 8.853 30.447 1.00 44.06 104 THR A O 1
ATOM 849 N N . ARG A 1 105 ? -25.658 9.631 28.351 1.00 43.94 105 ARG A N 1
ATOM 850 C CA . ARG A 1 105 ? -27.043 9.414 27.859 1.00 43.94 105 ARG A CA 1
ATOM 851 C C . ARG A 1 105 ? -27.445 10.492 26.839 1.00 43.94 105 ARG A C 1
ATOM 853 O O . ARG A 1 105 ? -28.339 10.254 26.039 1.00 43.94 105 ARG A O 1
ATOM 860 N N . ASN A 1 106 ? -26.769 11.643 26.820 1.00 47.00 106 ASN A N 1
ATOM 861 C CA . ASN A 1 106 ? -27.107 12.754 25.932 1.00 47.00 106 ASN A CA 1
ATOM 862 C C . ASN A 1 106 ? -25.854 13.257 25.181 1.00 47.00 106 ASN A C 1
ATOM 864 O O . ASN A 1 106 ? -24.919 13.707 25.848 1.00 47.00 106 ASN A O 1
ATOM 868 N N . PRO A 1 107 ? -25.793 13.170 23.836 1.00 49.06 107 PRO A N 1
ATOM 869 C CA . PRO A 1 107 ? -24.610 13.569 23.058 1.00 49.06 107 PRO A CA 1
ATOM 870 C C . PRO A 1 107 ? -24.236 15.051 23.250 1.00 49.06 107 PRO A C 1
ATOM 872 O O . PRO A 1 107 ? -23.068 15.416 23.219 1.00 49.06 107 PRO A O 1
ATOM 875 N N . TYR A 1 108 ? -25.203 15.904 23.585 1.00 51.03 108 TYR A N 1
ATOM 876 C CA . TYR 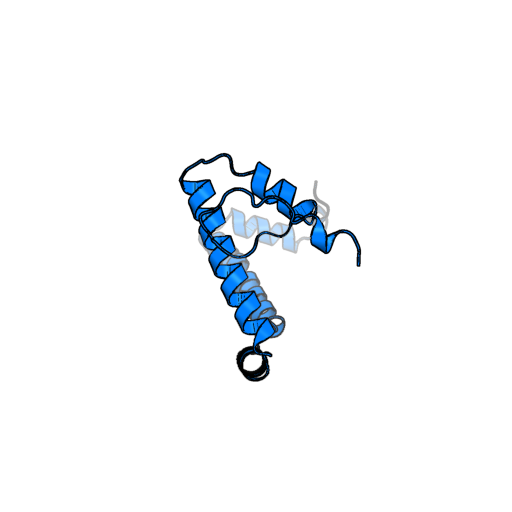A 1 108 ? -24.996 17.349 23.719 1.00 51.03 108 TYR A CA 1
ATOM 877 C C . TYR A 1 108 ? -24.492 17.822 25.093 1.00 51.03 108 TYR A C 1
ATOM 879 O O . TYR A 1 108 ? -24.332 19.023 25.297 1.00 51.03 108 TYR A O 1
ATOM 887 N N . ILE A 1 109 ? -24.265 16.925 26.060 1.00 50.84 109 ILE A N 1
ATOM 888 C CA . ILE A 1 109 ? -23.880 17.324 27.425 1.00 50.84 109 ILE A CA 1
ATOM 889 C C . ILE A 1 109 ? -22.373 17.154 27.622 1.00 50.84 109 ILE A C 1
ATOM 891 O O . ILE A 1 109 ? -21.837 16.059 27.456 1.00 50.84 109 ILE A O 1
ATOM 895 N N . ARG A 1 110 ? -21.689 18.253 27.970 1.00 54.31 110 ARG A N 1
ATOM 896 C CA . ARG A 1 110 ? -20.222 18.340 28.082 1.00 54.31 110 ARG A CA 1
ATOM 897 C C . ARG A 1 110 ? -19.652 17.437 29.186 1.00 54.31 110 ARG A C 1
ATOM 899 O O . ARG A 1 110 ? -18.737 16.677 28.902 1.00 54.31 110 ARG A O 1
ATOM 906 N N . VAL A 1 111 ? -20.240 17.454 30.385 1.00 51.19 111 VAL A N 1
ATOM 907 C CA . VAL A 1 111 ? -19.869 16.615 31.542 1.00 51.19 111 VAL A CA 1
ATOM 908 C C . VAL A 1 111 ? -21.142 16.318 32.343 1.00 51.19 111 VAL A C 1
ATOM 910 O O . VAL A 1 111 ? -21.945 17.227 32.556 1.00 51.19 111 VAL A O 1
ATOM 913 N N . GLN A 1 112 ? -21.355 15.069 32.772 1.00 49.28 112 GLN A N 1
ATOM 914 C CA . GLN A 1 112 ? -22.362 14.757 33.796 1.00 49.28 112 GLN A CA 1
ATOM 915 C C . GLN A 1 112 ? -21.675 14.663 35.163 1.00 49.28 112 GLN A C 1
ATOM 917 O O . GLN A 1 112 ? -20.603 14.064 35.248 1.00 49.28 112 GLN A O 1
ATOM 922 N N . PRO A 1 113 ? -22.272 15.217 36.231 1.00 48.91 113 PRO A N 1
ATOM 923 C CA . PRO A 1 113 ? -21.780 14.983 37.579 1.00 48.91 113 PRO A CA 1
ATOM 924 C C . PRO A 1 113 ? -21.904 13.493 37.922 1.00 48.91 113 PRO A C 1
ATOM 926 O O . PRO A 1 113 ? -22.921 12.861 37.629 1.00 48.91 113 PRO A O 1
ATOM 929 N N . VAL A 1 114 ? -20.865 12.936 38.544 1.00 51.94 114 VAL A N 1
ATOM 930 C CA . VAL A 1 114 ? -20.872 11.557 39.043 1.00 51.94 114 VAL A CA 1
ATOM 931 C C . VAL A 1 114 ? -21.981 11.425 40.083 1.00 51.94 114 VAL A C 1
ATOM 933 O O . VAL A 1 114 ? -22.024 12.186 41.049 1.00 51.94 114 VAL A O 1
ATOM 936 N N . ASN A 1 115 ? -22.888 10.467 39.887 1.00 52.47 115 ASN A N 1
ATOM 937 C CA . ASN A 1 115 ? -23.921 10.172 40.872 1.00 52.47 115 ASN A CA 1
ATOM 938 C C . ASN A 1 115 ? -23.253 9.502 42.090 1.00 52.47 115 ASN A C 1
ATOM 940 O O . ASN A 1 115 ? -22.726 8.395 41.945 1.00 52.47 115 ASN A O 1
ATOM 944 N N . PRO A 1 116 ? -23.284 10.111 43.291 1.00 55.75 116 PRO A N 1
ATOM 945 C CA . PRO A 1 116 ? -22.564 9.593 44.458 1.00 55.75 116 PRO A CA 1
ATOM 946 C C . PRO A 1 116 ? -23.072 8.218 44.926 1.00 55.75 116 PRO A C 1
ATOM 948 O O . PRO A 1 116 ? -22.368 7.505 45.626 1.00 55.75 116 PRO A O 1
ATOM 951 N N . SER A 1 117 ? -24.263 7.794 44.496 1.00 54.94 117 SER A N 1
ATOM 952 C CA . SER A 1 117 ? -24.854 6.498 44.856 1.00 54.94 117 SER A CA 1
ATOM 953 C C . SER A 1 117 ? -24.289 5.287 44.095 1.00 54.94 117 SER A C 1
ATOM 955 O O . SER A 1 117 ? -24.749 4.173 44.331 1.00 54.94 117 SER A O 1
ATOM 957 N N . GLN A 1 118 ? -23.342 5.476 43.167 1.00 50.62 118 GLN A N 1
ATOM 958 C CA . GLN A 1 118 ? -22.673 4.379 42.443 1.00 50.62 118 GLN A CA 1
ATOM 959 C C . GLN A 1 118 ? -21.192 4.204 42.816 1.00 50.62 118 GLN A C 1
ATOM 961 O O . GLN A 1 118 ? -20.548 3.311 42.277 1.00 50.62 118 GLN A O 1
ATOM 966 N N . ALA A 1 119 ? -20.657 5.023 43.728 1.00 50.34 119 ALA A N 1
ATOM 967 C CA . ALA A 1 119 ? -19.276 4.899 44.203 1.00 50.34 119 ALA A CA 1
ATOM 968 C C . ALA A 1 119 ? -19.106 3.859 45.330 1.00 50.34 119 ALA A C 1
ATOM 970 O O . ALA A 1 119 ? -17.987 3.430 45.580 1.00 50.34 119 ALA A O 1
ATOM 971 N N . ASP A 1 120 ? -20.208 3.423 45.951 1.00 48.19 120 ASP A N 1
ATOM 972 C CA . ASP A 1 120 ? -20.227 2.435 47.035 1.00 48.19 120 ASP A CA 1
ATOM 973 C C . ASP A 1 120 ? -21.107 1.225 46.667 1.00 48.19 120 ASP A C 1
ATOM 975 O O . ASP A 1 120 ? -22.203 1.058 47.206 1.00 48.19 120 ASP A O 1
ATOM 979 N N . LYS A 1 121 ? -20.657 0.389 45.724 1.00 37.06 121 LYS A N 1
ATOM 980 C CA . LYS A 1 121 ? -21.024 -1.037 45.620 1.00 37.06 121 LYS A CA 1
ATOM 981 C C . LYS A 1 121 ? -19.904 -1.838 44.976 1.00 37.06 121 LYS A C 1
ATOM 983 O O . LYS A 1 121 ? -19.390 -1.380 43.935 1.00 37.06 121 LYS A O 1
#

Sequence (121 aa):
MSILWEKSSAWRWLVRKTRDSKPFFFGFATVCAVVPGVVGYYVMQFTNSRNDQLEAQLRRDARPDTLLMGKVNKERLGEFLGELQRKEDTNDRYVAALKGETLTRNPYIRVQPVNPSQADK

Radius of gyration: 29.41 Å; chains: 1; bounding box: 62×38×72 Å

pLDDT: mean 76.39, std 14.72, range [37.06, 97.19]

Organism: Helianthus annuus (NCBI:txid4232)